Protein AF-A0A378MVY9-F1 (afdb_monomer_lite)

Foldseek 3Di:
DVVCVVVVDPDPVRLVVVQPDFFFWWFFQDPDPDDQFGWIWTHDQQWIWTWTWDQDPVGIDTDTPDIDGDRDDHHDGPGTHD

Sequence (82 aa):
MQEILNLGFTSVNEFVKAIIVENAKIFCEFSDLKGNHRPIILKASIGIVVLERKFLESGTIYSVVTAYRRTNPHGIQIGTMK

Radius of gyration: 13.23 Å; chains: 1; bounding box: 34×24×33 Å

Structure (mmCIF, N/CA/C/O backbone):
data_AF-A0A378MVY9-F1
#
_entry.id   AF-A0A378MVY9-F1
#
loop_
_atom_site.group_PDB
_atom_site.id
_atom_site.type_symbol
_atom_site.label_atom_id
_atom_site.label_alt_id
_atom_site.label_comp_id
_atom_site.label_asym_id
_atom_site.label_entity_id
_atom_site.label_seq_id
_atom_site.pdbx_PDB_ins_code
_atom_site.Cartn_x
_atom_site.Cartn_y
_atom_site.Cartn_z
_atom_site.occupancy
_atom_site.B_iso_or_equiv
_atom_site.auth_s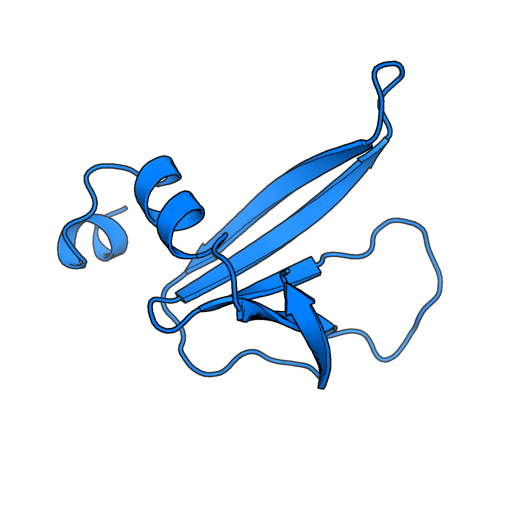eq_id
_atom_site.auth_comp_id
_atom_site.auth_asym_id
_atom_site.auth_atom_id
_atom_site.pdbx_PDB_model_num
ATOM 1 N N . MET A 1 1 ? -15.284 -8.461 0.273 1.00 58.56 1 MET A N 1
ATOM 2 C CA . MET A 1 1 ? -16.058 -7.202 0.400 1.00 58.56 1 MET A CA 1
ATOM 3 C C . MET A 1 1 ? -16.624 -7.044 1.808 1.00 58.56 1 MET A C 1
ATOM 5 O O . MET A 1 1 ? -16.322 -6.042 2.437 1.00 58.56 1 MET A O 1
ATOM 9 N N . GLN A 1 2 ? -17.322 -8.056 2.344 1.00 69.81 2 GLN A N 1
ATOM 10 C CA . GLN A 1 2 ? -17.894 -8.025 3.701 1.00 69.81 2 GLN A CA 1
ATOM 11 C C . GLN A 1 2 ? -16.881 -7.689 4.811 1.00 69.81 2 GLN A C 1
ATOM 13 O O . GLN A 1 2 ? -17.169 -6.891 5.691 1.00 69.81 2 GLN A O 1
ATOM 18 N N . GLU A 1 3 ? -15.668 -8.243 4.745 1.00 78.12 3 GLU A N 1
ATOM 19 C CA . GLU A 1 3 ? -14.618 -7.997 5.745 1.00 78.12 3 GLU A CA 1
ATOM 20 C C . GLU A 1 3 ? -14.151 -6.530 5.806 1.00 78.12 3 GLU A C 1
ATOM 22 O O . GLU A 1 3 ? -13.892 -6.007 6.886 1.00 78.12 3 GLU A O 1
ATOM 27 N N . ILE A 1 4 ? -14.083 -5.857 4.653 1.00 80.06 4 ILE A N 1
ATOM 28 C CA . ILE A 1 4 ? -13.666 -4.450 4.541 1.00 80.06 4 ILE A CA 1
ATOM 29 C C . ILE A 1 4 ? -14.759 -3.526 5.090 1.00 80.06 4 ILE A C 1
ATOM 31 O O . ILE A 1 4 ? -14.460 -2.583 5.818 1.00 80.06 4 ILE A O 1
ATOM 35 N N . LEU A 1 5 ? -16.027 -3.849 4.820 1.00 78.81 5 LEU A N 1
ATOM 36 C CA . LEU A 1 5 ? -17.169 -3.140 5.402 1.00 78.81 5 LEU A CA 1
ATOM 37 C C . LEU A 1 5 ? -17.204 -3.299 6.931 1.00 78.81 5 LEU A C 1
ATOM 39 O O . LEU A 1 5 ? -17.424 -2.328 7.648 1.00 78.81 5 LEU A O 1
ATOM 43 N N . ASN A 1 6 ? -16.889 -4.492 7.447 1.00 83.69 6 ASN A N 1
ATOM 44 C CA . ASN A 1 6 ? -16.803 -4.755 8.890 1.00 83.69 6 ASN A CA 1
ATOM 45 C C . ASN A 1 6 ? -15.656 -3.995 9.586 1.00 83.69 6 ASN A C 1
ATOM 47 O O . ASN A 1 6 ? -15.638 -3.890 10.810 1.00 83.69 6 ASN A O 1
ATOM 51 N N . LEU A 1 7 ? -14.686 -3.489 8.823 1.00 82.56 7 LEU A N 1
ATOM 52 C CA . LEU A 1 7 ? -13.616 -2.614 9.303 1.00 82.56 7 LEU A CA 1
ATOM 53 C C . LEU A 1 7 ? -14.007 -1.126 9.296 1.00 82.56 7 LEU A C 1
ATOM 55 O O . LEU A 1 7 ? -13.213 -0.301 9.737 1.00 82.56 7 LEU A O 1
ATOM 59 N N . GLY A 1 8 ? -15.201 -0.783 8.803 1.00 88.12 8 GLY A N 1
ATOM 60 C CA . GLY A 1 8 ? -15.679 0.595 8.689 1.00 88.12 8 GLY A CA 1
ATOM 61 C C . GLY A 1 8 ? -15.252 1.313 7.406 1.00 88.12 8 GLY A C 1
ATOM 62 O O . GLY A 1 8 ? -15.512 2.505 7.277 1.00 88.12 8 GLY A O 1
ATOM 63 N N . PHE A 1 9 ? -14.623 0.619 6.452 1.00 89.75 9 PHE A N 1
ATOM 64 C CA . PHE A 1 9 ? -14.287 1.202 5.152 1.00 89.75 9 PHE A CA 1
ATOM 65 C C . PHE A 1 9 ? -15.463 1.095 4.189 1.00 89.75 9 PHE A C 1
ATOM 67 O O . PHE A 1 9 ? -16.125 0.061 4.113 1.00 89.75 9 PHE A O 1
ATOM 74 N N . THR A 1 10 ? -15.671 2.132 3.386 1.00 91.38 10 THR A N 1
ATOM 75 C CA . THR A 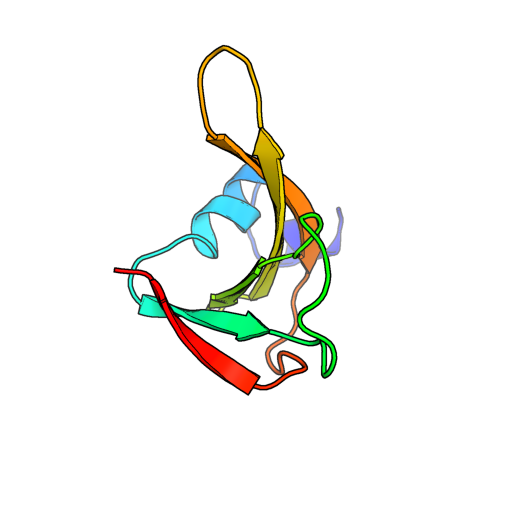1 10 ? -16.752 2.186 2.391 1.00 91.38 10 THR A CA 1
ATOM 76 C C . THR A 1 10 ? -16.362 1.535 1.063 1.00 91.38 10 THR A C 1
ATOM 78 O O . THR A 1 10 ? -17.227 1.166 0.269 1.00 91.38 10 THR A O 1
ATOM 81 N N . SER A 1 11 ? -15.058 1.356 0.809 1.00 89.94 11 SER A N 1
ATOM 82 C CA . SER A 1 11 ? -14.547 0.732 -0.414 1.00 89.94 11 SER A CA 1
ATOM 83 C C . SER A 1 11 ? -13.178 0.066 -0.239 1.00 89.94 11 SER A C 1
ATOM 85 O O . SER A 1 11 ? -12.429 0.349 0.696 1.00 89.94 11 SER A O 1
ATOM 87 N N . VAL A 1 12 ? -12.812 -0.788 -1.203 1.00 86.50 12 VAL A N 1
ATOM 88 C CA . VAL A 1 12 ? -11.470 -1.398 -1.286 1.00 86.50 12 VAL A CA 1
ATOM 89 C C . VAL A 1 12 ? -10.380 -0.333 -1.441 1.00 86.50 12 VAL A C 1
ATOM 91 O O . VAL A 1 12 ? -9.314 -0.463 -0.851 1.00 86.50 12 VAL A O 1
ATOM 94 N N . ASN A 1 13 ? -10.645 0.731 -2.206 1.00 91.31 13 ASN A N 1
ATOM 95 C CA . ASN A 1 13 ? -9.691 1.822 -2.412 1.00 91.31 13 ASN A CA 1
ATOM 96 C C . ASN A 1 13 ? -9.371 2.528 -1.085 1.00 91.31 13 ASN A C 1
ATOM 98 O O . ASN A 1 13 ? -8.209 2.758 -0.763 1.00 91.31 13 ASN A O 1
ATOM 102 N N . GLU A 1 14 ? -10.398 2.799 -0.282 1.00 92.94 14 GLU A N 1
ATOM 103 C CA . GLU A 1 14 ? -10.244 3.407 1.040 1.00 92.94 14 GLU A CA 1
ATOM 104 C C . GLU A 1 14 ? -9.405 2.529 1.982 1.00 92.94 14 GLU A C 1
ATOM 106 O O . GLU A 1 14 ? -8.477 3.015 2.626 1.00 92.94 14 GLU A O 1
ATOM 111 N N . PHE A 1 15 ? -9.658 1.217 1.978 1.00 92.56 15 PHE A N 1
ATOM 112 C CA . PHE A 1 15 ? -8.873 0.253 2.750 1.00 92.56 15 PHE A CA 1
ATOM 113 C C . PHE A 1 15 ? -7.405 0.193 2.307 1.00 92.56 15 PHE A C 1
ATOM 115 O O . PHE A 1 15 ? -6.503 0.219 3.141 1.00 92.56 15 PHE A O 1
ATOM 122 N N . VAL A 1 16 ? -7.145 0.160 0.996 1.00 93.56 16 VAL A N 1
ATOM 123 C CA . VAL A 1 16 ? -5.779 0.169 0.450 1.00 93.56 16 VAL A CA 1
ATOM 124 C C . VAL A 1 16 ? -5.043 1.451 0.842 1.00 93.56 16 VAL A C 1
ATOM 126 O O . VAL A 1 16 ? -3.906 1.376 1.303 1.00 93.56 16 VAL A O 1
ATOM 129 N N . LYS A 1 17 ? -5.685 2.621 0.727 1.00 93.62 17 LYS A N 1
ATOM 130 C CA . LYS A 1 17 ? -5.098 3.906 1.141 1.00 93.62 17 LYS A CA 1
ATOM 131 C C . LYS A 1 17 ? -4.723 3.926 2.621 1.00 93.62 17 LYS A C 1
ATOM 133 O O . LYS A 1 17 ? -3.679 4.459 2.964 1.00 93.62 17 LYS A O 1
ATOM 138 N N . ALA A 1 18 ? -5.525 3.303 3.483 1.00 93.25 18 ALA A N 1
ATOM 139 C CA . ALA A 1 18 ? -5.225 3.203 4.911 1.00 93.25 18 ALA A CA 1
ATOM 140 C C . ALA A 1 18 ? -4.023 2.292 5.236 1.00 93.25 18 ALA A C 1
ATOM 142 O O . ALA A 1 18 ? -3.494 2.349 6.346 1.00 93.25 18 ALA A O 1
ATOM 143 N N . ILE A 1 19 ? -3.584 1.452 4.291 1.00 93.94 19 ILE A N 1
ATOM 144 C CA . ILE A 1 19 ? -2.380 0.620 4.427 1.00 93.94 19 ILE A CA 1
ATOM 145 C C . ILE A 1 19 ? -1.162 1.309 3.804 1.00 93.94 19 ILE A C 1
ATOM 147 O O . ILE A 1 19 ? -0.058 1.204 4.340 1.00 93.94 19 ILE A O 1
ATOM 151 N N . ILE A 1 20 ? -1.346 2.006 2.678 1.00 93.12 20 ILE A N 1
ATOM 152 C CA . ILE A 1 20 ? -0.281 2.739 1.985 1.00 93.12 20 ILE A CA 1
ATOM 153 C C . ILE A 1 20 ? -0.079 4.094 2.675 1.00 93.12 20 ILE A C 1
ATOM 155 O O . ILE A 1 20 ? -0.491 5.139 2.180 1.00 93.12 20 ILE A O 1
ATOM 159 N N . VAL A 1 21 ? 0.540 4.051 3.850 1.00 93.06 21 VAL A N 1
ATOM 160 C CA . VAL A 1 21 ? 0.801 5.217 4.699 1.00 93.06 21 VAL A CA 1
ATOM 161 C C . VAL A 1 21 ? 2.273 5.301 5.081 1.00 93.06 21 VAL A C 1
ATOM 163 O O . VAL A 1 21 ? 3.016 4.320 4.980 1.00 93.06 21 VAL A O 1
ATOM 166 N N . GLU A 1 22 ? 2.691 6.471 5.557 1.00 92.69 22 GLU A N 1
ATOM 167 C CA . GLU A 1 22 ? 4.012 6.642 6.153 1.00 92.69 22 GLU A CA 1
ATOM 168 C C . GLU A 1 22 ? 4.237 5.596 7.255 1.00 92.69 22 GLU A C 1
ATOM 170 O O . GLU A 1 22 ? 3.324 5.227 8.000 1.00 92.69 22 GLU A O 1
ATOM 175 N N . ASN A 1 23 ? 5.462 5.091 7.351 1.00 90.94 23 ASN A N 1
ATOM 176 C CA . ASN A 1 23 ? 5.865 4.042 8.280 1.00 90.94 23 ASN A CA 1
ATOM 177 C C . ASN A 1 23 ? 5.258 2.650 8.024 1.00 90.94 23 ASN A C 1
ATOM 179 O O . ASN A 1 23 ? 5.514 1.724 8.805 1.00 90.94 23 ASN A O 1
ATOM 183 N N . ALA A 1 24 ? 4.514 2.442 6.928 1.00 92.19 24 ALA A N 1
ATOM 184 C CA . ALA A 1 24 ? 4.122 1.095 6.525 1.00 92.19 24 ALA A CA 1
ATOM 185 C C . ALA A 1 24 ? 5.376 0.247 6.274 1.00 92.19 24 ALA A C 1
ATOM 187 O O . ALA A 1 24 ? 6.310 0.637 5.573 1.00 92.19 24 ALA A O 1
ATOM 188 N N . LYS A 1 25 ? 5.413 -0.935 6.876 1.00 92.44 25 LYS A N 1
ATOM 189 C CA . LYS A 1 25 ? 6.560 -1.836 6.804 1.00 92.44 25 LYS A CA 1
ATOM 190 C C . LYS A 1 25 ? 6.573 -2.546 5.456 1.00 92.44 25 LYS A C 1
ATOM 192 O O . LYS A 1 25 ? 5.531 -3.022 5.013 1.00 92.44 25 LYS A O 1
ATOM 197 N N . ILE A 1 26 ? 7.745 -2.656 4.844 1.00 90.50 26 ILE A N 1
ATOM 198 C CA . ILE A 1 26 ? 7.931 -3.299 3.542 1.00 90.50 26 ILE A CA 1
ATOM 199 C C . ILE A 1 26 ? 8.501 -4.699 3.761 1.00 90.50 26 ILE A C 1
ATOM 201 O O . ILE A 1 26 ? 9.565 -4.841 4.365 1.00 90.50 26 ILE A O 1
ATOM 205 N N . PHE A 1 27 ? 7.811 -5.719 3.261 1.00 87.94 27 PHE A N 1
ATOM 206 C CA . PHE A 1 27 ? 8.197 -7.124 3.355 1.00 87.94 27 PHE A CA 1
ATOM 207 C C . PHE A 1 27 ? 8.504 -7.718 1.976 1.00 87.94 27 PHE A C 1
ATOM 209 O O . PHE A 1 27 ? 7.936 -7.303 0.962 1.00 87.94 27 PHE A O 1
ATOM 216 N 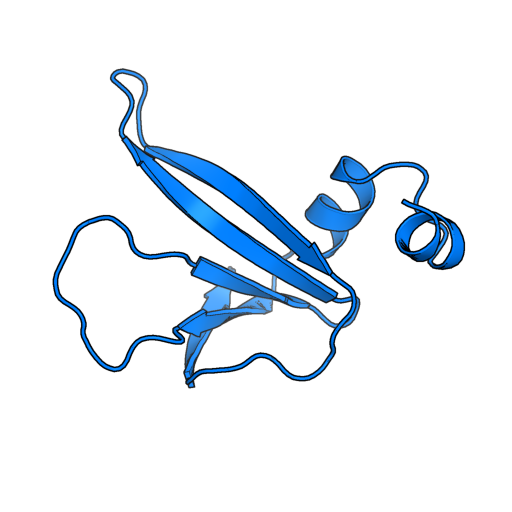N . CYS A 1 28 ? 9.403 -8.705 1.958 1.00 77.06 28 CYS A N 1
ATOM 217 C CA . CYS A 1 28 ? 9.724 -9.524 0.791 1.00 77.06 28 CYS A CA 1
ATOM 218 C C . CYS A 1 28 ? 9.615 -11.011 1.159 1.00 77.06 28 CYS A C 1
ATOM 220 O O . CYS A 1 28 ? 10.299 -11.471 2.076 1.00 77.06 28 CYS A O 1
ATOM 222 N N . GLU A 1 29 ? 8.757 -11.752 0.453 1.00 66.06 29 GLU A N 1
ATOM 223 C CA . GLU A 1 29 ? 8.477 -13.178 0.706 1.00 66.06 29 GLU A CA 1
ATOM 224 C C . GLU A 1 29 ? 9.375 -14.151 -0.076 1.00 66.06 29 GLU A C 1
ATOM 226 O O . GLU A 1 29 ? 9.339 -15.351 0.183 1.00 66.06 29 GLU A O 1
ATOM 231 N N . PHE A 1 30 ? 10.211 -13.671 -1.000 1.00 63.78 30 PHE A N 1
ATOM 232 C CA . PHE A 1 30 ? 10.958 -14.552 -1.900 1.00 63.78 30 PHE A CA 1
ATOM 233 C C . PHE A 1 30 ? 12.425 -14.680 -1.488 1.00 63.78 30 PHE A C 1
ATOM 235 O O . PHE A 1 30 ? 13.155 -13.693 -1.396 1.00 63.78 30 PHE A O 1
ATOM 242 N N . SER A 1 31 ? 12.852 -15.926 -1.274 1.00 55.09 31 SER A N 1
ATOM 243 C CA . SER A 1 31 ? 14.248 -16.340 -1.097 1.00 55.09 31 SER A CA 1
ATOM 244 C C . SER A 1 31 ? 15.066 -16.282 -2.395 1.00 55.09 31 SER A C 1
ATOM 246 O O . SER A 1 31 ? 16.289 -16.389 -2.336 1.00 55.09 31 SER A O 1
ATOM 248 N N . ASP A 1 32 ? 14.420 -16.077 -3.550 1.00 50.66 32 ASP A N 1
ATOM 249 C CA . ASP A 1 32 ? 15.081 -15.884 -4.841 1.00 50.66 32 ASP A CA 1
ATOM 250 C C . ASP A 1 32 ? 14.790 -14.484 -5.406 1.00 50.66 32 ASP A C 1
ATOM 252 O O . ASP A 1 32 ? 13.647 -14.052 -5.553 1.00 50.66 32 ASP A O 1
ATOM 256 N N . LEU A 1 33 ? 15.867 -13.757 -5.697 1.00 53.94 33 LEU A N 1
ATOM 257 C CA . LEU A 1 33 ? 15.875 -12.362 -6.141 1.00 53.94 33 LEU A CA 1
ATOM 258 C C . LEU A 1 33 ? 15.838 -12.245 -7.679 1.00 53.94 33 LEU A C 1
ATOM 260 O O . LEU A 1 33 ? 15.999 -11.151 -8.223 1.00 53.94 33 LEU A O 1
ATOM 264 N N . LYS A 1 34 ? 15.685 -13.338 -8.427 1.00 52.84 34 LYS A N 1
ATOM 265 C CA . LYS A 1 34 ? 15.762 -13.294 -9.894 1.00 52.84 34 LYS A CA 1
ATOM 266 C C . LYS A 1 34 ? 14.420 -12.904 -10.531 1.00 52.84 34 LYS A C 1
ATOM 268 O O . LYS A 1 34 ? 13.423 -13.594 -10.370 1.00 52.84 34 LYS A O 1
ATOM 273 N N . GLY A 1 35 ? 14.416 -11.806 -11.297 1.00 57.03 35 GLY A N 1
ATOM 274 C CA . GLY A 1 35 ? 13.293 -11.371 -12.146 1.00 57.03 35 GLY A CA 1
ATOM 275 C C . GLY A 1 35 ? 12.722 -9.978 -11.833 1.00 57.03 35 GLY A C 1
ATOM 276 O O . GLY A 1 35 ? 12.948 -9.416 -10.760 1.00 57.03 35 GLY A O 1
ATOM 277 N N . ASN A 1 36 ? 11.965 -9.430 -12.796 1.00 57.41 36 ASN A N 1
ATOM 278 C CA . ASN A 1 36 ? 11.321 -8.104 -12.735 1.00 57.41 36 ASN A CA 1
ATOM 279 C C . ASN A 1 36 ? 9.907 -8.113 -12.110 1.00 57.41 36 ASN A C 1
ATOM 281 O O . ASN A 1 36 ? 9.333 -7.048 -11.901 1.00 57.41 36 ASN A O 1
ATOM 285 N N . HIS A 1 37 ? 9.357 -9.283 -11.775 1.00 60.53 37 HIS A N 1
ATOM 286 C CA . HIS A 1 37 ? 8.004 -9.453 -11.222 1.00 60.53 37 HIS A CA 1
ATOM 287 C C . HIS A 1 37 ? 8.024 -9.557 -9.694 1.00 60.53 37 HIS A C 1
ATOM 289 O O . HIS A 1 37 ? 7.575 -10.545 -9.120 1.00 60.53 37 HIS A O 1
ATOM 295 N N . ARG A 1 38 ? 8.620 -8.574 -9.016 1.00 70.06 38 ARG A N 1
ATOM 296 C CA . ARG A 1 38 ? 8.719 -8.594 -7.551 1.00 70.06 38 ARG A CA 1
ATOM 297 C C . ARG A 1 38 ? 7.482 -7.948 -6.933 1.00 70.06 38 ARG A C 1
ATOM 299 O O . ARG A 1 38 ? 7.337 -6.729 -7.069 1.00 70.06 38 ARG A O 1
ATOM 306 N N . PRO A 1 39 ? 6.608 -8.702 -6.246 1.00 76.25 39 PRO A N 1
ATOM 307 C CA . PRO A 1 39 ? 5.555 -8.077 -5.477 1.00 76.25 39 PRO A CA 1
ATOM 308 C C . PRO A 1 39 ? 6.149 -7.431 -4.216 1.00 76.25 39 PRO A C 1
ATOM 310 O O . PRO A 1 39 ? 6.998 -8.006 -3.535 1.00 76.25 39 PRO A O 1
ATOM 313 N N . ILE A 1 40 ? 5.705 -6.218 -3.915 1.00 85.56 40 ILE A N 1
ATOM 314 C CA . ILE A 1 40 ? 6.017 -5.490 -2.690 1.00 85.56 40 ILE A CA 1
ATOM 315 C C . ILE A 1 40 ? 4.872 -5.715 -1.717 1.00 85.56 40 ILE A C 1
ATOM 317 O O . ILE A 1 40 ? 3.712 -5.473 -2.049 1.00 85.56 40 ILE A O 1
ATOM 321 N N . ILE A 1 41 ? 5.198 -6.144 -0.505 1.00 88.62 41 ILE A N 1
ATOM 322 C CA . ILE A 1 41 ? 4.212 -6.336 0.551 1.00 88.62 41 ILE A CA 1
ATOM 323 C C . ILE A 1 41 ? 4.323 -5.153 1.502 1.00 88.62 41 ILE A C 1
ATOM 325 O O . ILE A 1 41 ? 5.340 -4.986 2.172 1.00 88.62 41 ILE A O 1
ATOM 329 N N . LEU A 1 42 ? 3.284 -4.325 1.562 1.00 91.31 42 LEU A N 1
ATOM 330 C CA . LEU A 1 42 ? 3.189 -3.236 2.528 1.00 91.31 42 LEU A CA 1
ATOM 331 C C . LEU A 1 42 ? 2.288 -3.658 3.679 1.00 91.31 42 LEU A C 1
ATOM 333 O O . LEU A 1 42 ? 1.184 -4.160 3.470 1.00 91.31 42 LEU A O 1
ATOM 337 N N . LYS A 1 43 ? 2.760 -3.428 4.902 1.00 91.69 43 LYS A N 1
ATOM 338 C CA . LYS A 1 43 ? 2.065 -3.796 6.129 1.00 91.69 43 LYS A CA 1
ATOM 339 C C . LYS A 1 43 ? 1.895 -2.591 7.039 1.00 91.69 43 LYS A C 1
ATOM 341 O O . LYS A 1 43 ? 2.873 -2.019 7.523 1.00 91.69 43 LYS A O 1
ATOM 346 N N . ALA A 1 44 ? 0.643 -2.295 7.359 1.00 90.75 44 ALA A N 1
ATOM 347 C CA . ALA A 1 44 ? 0.246 -1.345 8.390 1.00 90.75 44 ALA A CA 1
ATOM 348 C C . ALA A 1 44 ? -0.386 -2.088 9.580 1.00 90.75 44 ALA A C 1
ATOM 350 O O . ALA A 1 44 ? -0.451 -3.320 9.610 1.00 90.75 44 ALA A O 1
ATOM 351 N N . SER A 1 45 ? -0.838 -1.357 10.597 1.00 88.50 45 SER A N 1
ATOM 352 C CA . SER A 1 45 ? -1.591 -1.942 11.717 1.00 88.50 45 SER A CA 1
ATOM 353 C C . SER A 1 45 ? -2.927 -2.546 11.267 1.00 88.50 45 SER A C 1
ATOM 355 O O . SER A 1 45 ? -3.354 -3.558 11.819 1.00 88.50 45 SER A O 1
ATOM 357 N N . ILE A 1 46 ? -3.556 -1.950 10.250 1.00 90.00 46 ILE A N 1
ATOM 358 C CA . ILE A 1 46 ? -4.903 -2.304 9.789 1.00 90.00 46 ILE A CA 1
ATOM 359 C C . ILE A 1 46 ? -4.935 -3.482 8.802 1.00 90.00 46 ILE A C 1
ATOM 361 O O . ILE A 1 46 ? -5.967 -4.137 8.660 1.00 90.00 46 ILE A O 1
ATOM 365 N N . GLY A 1 47 ? -3.815 -3.791 8.142 1.00 91.06 47 GLY A N 1
ATOM 366 C CA . GLY A 1 47 ? -3.755 -4.876 7.168 1.00 91.06 47 GLY A CA 1
ATOM 367 C C . GLY A 1 47 ? -2.506 -4.874 6.295 1.00 91.06 47 GLY A C 1
ATOM 368 O O . GLY A 1 47 ? -1.513 -4.197 6.583 1.00 91.06 47 GLY A O 1
ATOM 369 N N . ILE A 1 48 ? -2.583 -5.668 5.229 1.00 91.50 48 ILE A N 1
ATOM 370 C CA . ILE A 1 48 ? -1.518 -5.888 4.253 1.00 91.50 48 ILE A CA 1
ATOM 371 C C . ILE A 1 48 ? -2.050 -5.611 2.848 1.00 91.50 48 ILE A C 1
ATOM 373 O O . ILE A 1 48 ? -3.172 -6.002 2.521 1.00 91.50 48 ILE A O 1
ATOM 377 N N . VAL A 1 49 ? -1.224 -4.980 2.013 1.00 91.94 49 VAL A N 1
ATOM 378 C CA . VAL A 1 49 ? -1.447 -4.867 0.569 1.00 91.94 49 VAL A CA 1
ATOM 379 C C . VAL A 1 49 ? -0.249 -5.429 -0.189 1.00 91.94 49 VAL A C 1
ATOM 381 O O . VAL A 1 49 ? 0.904 -5.185 0.170 1.00 91.94 49 VAL A O 1
ATOM 384 N N . VAL A 1 50 ? -0.536 -6.193 -1.239 1.00 89.62 50 VAL A N 1
ATOM 385 C CA . VAL A 1 50 ? 0.456 -6.753 -2.157 1.00 89.62 50 VAL A CA 1
ATOM 386 C C . VAL A 1 50 ? 0.404 -5.959 -3.454 1.00 89.62 50 VAL A C 1
ATOM 388 O O . VAL A 1 50 ? -0.649 -5.854 -4.088 1.00 89.62 50 VAL A O 1
ATOM 391 N N . LEU A 1 51 ? 1.543 -5.395 -3.839 1.00 89.50 51 LEU A N 1
ATOM 392 C CA . LEU A 1 51 ? 1.694 -4.526 -4.996 1.00 89.50 51 LEU A CA 1
ATOM 393 C C . LEU A 1 51 ? 2.605 -5.172 -6.029 1.00 89.50 51 LEU A C 1
ATOM 395 O O . LEU A 1 51 ? 3.718 -5.553 -5.704 1.00 89.50 51 LEU A O 1
ATOM 399 N N . GLU A 1 52 ? 2.191 -5.216 -7.284 1.00 87.44 52 GLU A N 1
ATOM 400 C CA . GLU A 1 52 ? 3.062 -5.594 -8.394 1.00 87.44 52 GLU A CA 1
ATOM 401 C C . GLU A 1 52 ? 3.558 -4.340 -9.115 1.00 87.44 52 GLU A C 1
ATOM 403 O O . GLU A 1 52 ? 2.760 -3.495 -9.531 1.00 87.44 52 GLU A O 1
ATOM 408 N N . ARG A 1 53 ? 4.877 -4.221 -9.291 1.00 87.00 53 ARG A N 1
ATOM 409 C CA . ARG A 1 53 ? 5.468 -3.151 -10.098 1.00 87.00 53 ARG A CA 1
ATOM 410 C C . ARG A 1 53 ? 5.205 -3.406 -11.582 1.00 87.00 53 ARG A C 1
ATOM 412 O O . ARG A 1 53 ? 5.545 -4.469 -12.091 1.00 87.00 53 ARG A O 1
ATOM 419 N N . LYS A 1 54 ? 4.679 -2.409 -12.293 1.00 87.44 54 LYS A N 1
ATOM 420 C CA . LYS A 1 54 ? 4.504 -2.439 -13.750 1.00 87.44 54 LYS A CA 1
ATOM 421 C C . LYS A 1 54 ? 5.257 -1.284 -14.396 1.00 87.44 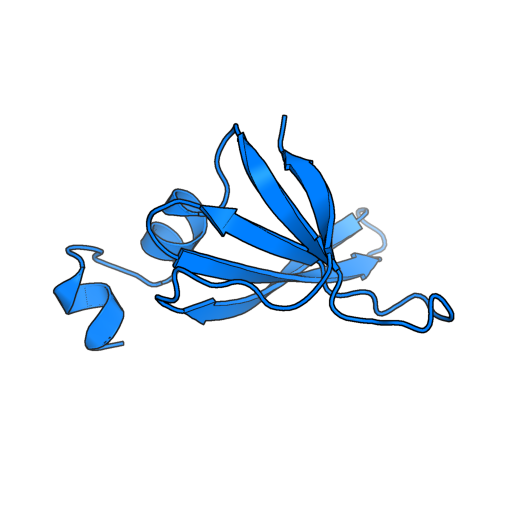54 LYS A C 1
ATOM 423 O O . LYS A 1 54 ? 5.279 -0.171 -13.867 1.00 87.44 54 LYS A O 1
ATOM 428 N N . PHE A 1 55 ? 5.869 -1.567 -15.540 1.00 88.75 55 PHE A N 1
ATOM 429 C CA . PHE A 1 55 ? 6.545 -0.579 -16.372 1.00 88.75 55 PHE A CA 1
ATOM 430 C C . PHE A 1 55 ? 5.627 -0.221 -17.535 1.00 88.75 55 PHE A C 1
ATOM 432 O O . PHE A 1 55 ? 5.238 -1.094 -18.308 1.00 88.75 55 PHE A O 1
ATOM 439 N N . LEU A 1 56 ? 5.262 1.050 -17.622 1.00 88.25 56 LEU A N 1
ATOM 440 C CA . LEU A 1 56 ? 4.508 1.636 -18.721 1.00 88.25 56 LEU A CA 1
ATOM 441 C C . LEU A 1 56 ? 5.394 2.666 -19.426 1.00 88.25 56 LEU A C 1
ATOM 443 O O . LEU A 1 56 ? 6.366 3.150 -18.845 1.00 88.25 56 LEU A O 1
ATOM 447 N N . GLU A 1 57 ? 5.031 3.058 -20.647 1.00 91.88 57 GLU A N 1
ATOM 448 C CA . GLU A 1 57 ? 5.714 4.157 -21.350 1.00 91.88 57 GLU A CA 1
ATOM 449 C C . GLU A 1 57 ? 5.666 5.468 -20.549 1.00 91.88 57 GLU A C 1
ATOM 451 O O . GLU A 1 57 ? 6.620 6.240 -20.549 1.00 91.88 57 GLU A O 1
ATOM 456 N N . SER A 1 58 ? 4.586 5.686 -19.793 1.00 91.12 58 SER A N 1
ATOM 457 C CA . SER A 1 58 ? 4.395 6.8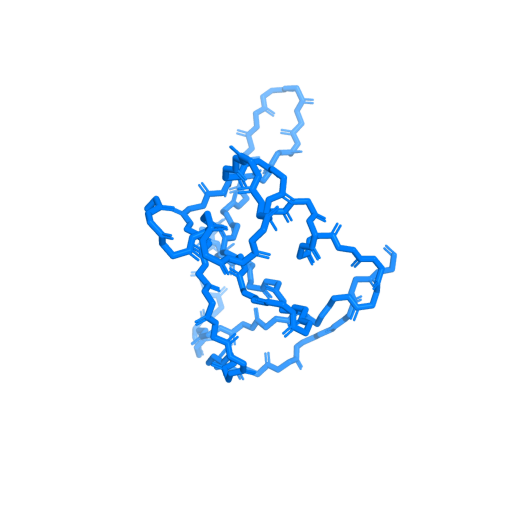46 -18.916 1.00 91.12 58 SER A CA 1
ATOM 458 C C . SER A 1 58 ? 5.139 6.763 -17.577 1.00 91.12 58 SER A C 1
ATOM 460 O O . SER A 1 58 ? 5.085 7.710 -16.792 1.00 91.12 58 SER A O 1
ATOM 462 N N . GLY A 1 59 ? 5.822 5.650 -17.289 1.00 90.88 59 GLY A N 1
ATOM 463 C CA . GLY A 1 59 ? 6.611 5.463 -16.074 1.00 90.88 59 GLY A CA 1
ATOM 464 C C . GLY A 1 59 ? 6.294 4.180 -15.306 1.00 90.88 59 GLY A C 1
ATOM 465 O O . GLY A 1 59 ? 5.724 3.217 -15.815 1.00 90.88 59 GLY A O 1
ATOM 466 N N . THR A 1 60 ? 6.720 4.142 -14.043 1.00 88.94 60 THR A N 1
ATOM 467 C CA . THR A 1 60 ? 6.469 3.002 -13.150 1.00 88.94 60 THR A CA 1
ATOM 468 C C . THR A 1 60 ? 5.159 3.203 -12.395 1.00 88.94 60 THR A C 1
ATOM 470 O O . THR A 1 60 ? 4.994 4.220 -11.725 1.00 88.94 60 THR A O 1
ATOM 473 N N . ILE A 1 61 ? 4.283 2.197 -12.414 1.00 91.00 61 ILE A N 1
ATOM 474 C CA . ILE A 1 61 ? 3.113 2.125 -11.530 1.00 91.00 61 ILE A CA 1
ATOM 475 C C . ILE A 1 61 ? 3.186 0.890 -10.631 1.00 91.00 61 ILE A C 1
ATOM 477 O O . ILE A 1 61 ? 3.910 -0.065 -10.917 1.00 91.00 61 ILE A O 1
ATOM 481 N N . TYR A 1 62 ? 2.389 0.891 -9.566 1.00 88.44 62 TYR A N 1
ATOM 482 C CA . TYR A 1 62 ? 2.173 -0.276 -8.719 1.00 88.44 62 TYR A CA 1
ATOM 483 C C . TYR A 1 62 ? 0.704 -0.682 -8.778 1.00 88.44 62 TYR A C 1
ATOM 485 O O . TYR A 1 62 ? -0.185 0.100 -8.448 1.00 88.44 62 TYR A O 1
ATOM 493 N N . SER A 1 63 ? 0.450 -1.908 -9.223 1.00 89.94 63 SER A N 1
ATOM 494 C CA . SER A 1 63 ? -0.884 -2.497 -9.291 1.00 89.94 63 SER A CA 1
ATOM 495 C C . SER A 1 63 ? -1.178 -3.225 -7.989 1.00 89.94 63 SER A C 1
ATOM 497 O O . SER A 1 63 ? -0.392 -4.073 -7.575 1.00 89.94 63 SER A O 1
ATOM 499 N N . VAL A 1 64 ? -2.322 -2.950 -7.367 1.00 91.81 64 VAL A N 1
ATOM 500 C CA . VAL A 1 64 ? -2.797 -3.758 -6.238 1.00 91.81 64 VAL A CA 1
ATOM 501 C C . VAL A 1 64 ? -3.161 -5.145 -6.758 1.00 91.81 64 VAL A C 1
ATOM 503 O O . VAL A 1 64 ? -4.029 -5.271 -7.619 1.00 91.81 64 VAL A O 1
ATOM 506 N N . VAL A 1 65 ? -2.486 -6.174 -6.250 1.00 89.06 65 VAL A N 1
ATOM 507 C CA . VAL A 1 65 ? -2.797 -7.582 -6.539 1.00 89.06 65 VAL A CA 1
ATOM 508 C C . VAL A 1 65 ? -3.855 -8.082 -5.562 1.00 89.06 65 VAL A C 1
ATOM 510 O O . VAL A 1 65 ? -4.851 -8.675 -5.961 1.00 89.06 65 VAL A O 1
ATOM 513 N N . THR A 1 66 ? -3.652 -7.821 -4.269 1.00 88.69 66 THR A N 1
ATOM 514 C CA . THR A 1 66 ? -4.601 -8.166 -3.206 1.00 88.69 66 THR A CA 1
ATOM 515 C C . THR A 1 66 ? -4.399 -7.277 -1.980 1.00 88.69 66 THR A C 1
ATOM 517 O O . THR A 1 66 ? -3.313 -6.731 -1.772 1.00 88.69 66 THR A O 1
ATOM 520 N N . ALA A 1 67 ? -5.442 -7.139 -1.165 1.00 90.19 67 ALA A N 1
ATOM 521 C CA . ALA A 1 67 ? -5.403 -6.476 0.132 1.00 90.19 67 ALA A CA 1
ATOM 522 C C . ALA A 1 67 ? -6.272 -7.255 1.123 1.00 90.19 67 ALA A C 1
ATOM 524 O O . ALA A 1 67 ? -7.394 -7.640 0.792 1.00 90.19 67 ALA A O 1
ATOM 525 N N . TYR A 1 68 ? -5.765 -7.491 2.330 1.00 88.62 68 TYR A N 1
ATOM 526 C CA . TYR A 1 68 ? -6.456 -8.309 3.327 1.00 88.62 68 TYR A CA 1
ATOM 527 C C . TYR A 1 68 ? -6.079 -7.922 4.760 1.00 88.62 68 TYR A C 1
ATOM 529 O O . TYR A 1 68 ? -5.015 -7.353 5.031 1.00 88.62 68 TYR A O 1
ATOM 537 N N . ARG A 1 69 ? -6.961 -8.252 5.708 1.00 86.69 69 ARG A N 1
ATOM 538 C CA . ARG A 1 69 ? -6.729 -8.033 7.135 1.00 86.69 69 ARG A CA 1
ATOM 539 C C . ARG A 1 69 ? -5.881 -9.178 7.687 1.00 86.69 69 ARG A C 1
ATOM 541 O O . ARG A 1 69 ? -6.367 -10.264 7.978 1.00 86.69 69 ARG A O 1
ATOM 548 N N . ARG A 1 70 ? -4.583 -8.943 7.855 1.00 79.69 70 ARG A N 1
ATOM 549 C CA . ARG A 1 70 ? -3.690 -9.848 8.590 1.00 79.69 70 ARG A CA 1
ATOM 550 C C . ARG A 1 70 ? -2.603 -9.031 9.262 1.00 79.69 70 ARG A C 1
ATOM 552 O O . ARG A 1 70 ? -2.060 -8.106 8.669 1.00 79.69 70 ARG A O 1
ATOM 559 N N . THR A 1 71 ? -2.287 -9.366 10.505 1.00 68.12 71 THR A N 1
ATOM 560 C CA . THR A 1 71 ? -1.282 -8.643 11.297 1.00 68.12 71 THR A CA 1
ATOM 561 C C . THR A 1 71 ? 0.114 -9.241 11.171 1.00 68.12 71 THR A C 1
ATOM 563 O O . THR A 1 71 ? 1.087 -8.530 11.436 1.00 68.12 71 THR A O 1
ATOM 566 N N . ASN A 1 72 ? 0.209 -10.503 10.735 1.00 74.75 72 ASN A N 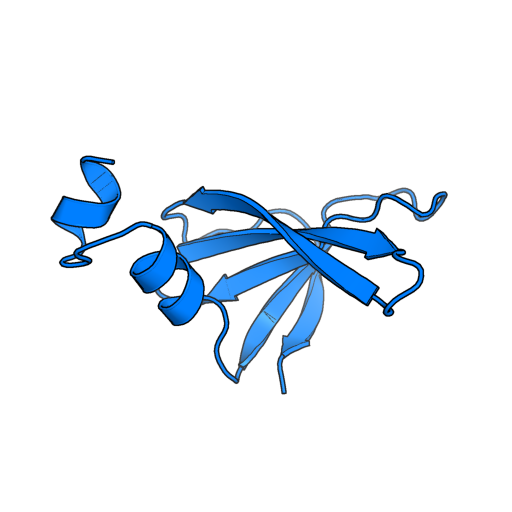1
ATOM 567 C CA . ASN A 1 72 ? 1.466 -11.207 10.517 1.00 74.75 72 ASN A CA 1
ATOM 568 C C . ASN A 1 72 ? 1.788 -11.268 9.010 1.00 74.75 72 ASN A C 1
ATOM 570 O O . ASN A 1 72 ? 1.162 -12.060 8.297 1.00 74.75 72 ASN A O 1
ATOM 574 N N . PRO A 1 73 ? 2.689 -10.405 8.511 1.00 67.69 73 PRO A N 1
ATOM 575 C CA . PRO A 1 73 ? 3.204 -10.506 7.149 1.00 67.69 73 PRO A CA 1
ATOM 576 C C . PRO A 1 73 ? 4.101 -11.738 7.037 1.00 67.69 73 PRO A C 1
ATOM 578 O O . PRO A 1 73 ? 4.772 -12.086 8.011 1.00 67.69 73 PRO A O 1
ATOM 581 N N . HIS A 1 74 ? 4.122 -12.400 5.877 1.00 70.81 74 HIS A N 1
ATOM 582 C CA . HIS A 1 74 ? 5.180 -13.375 5.631 1.00 70.81 74 HIS A CA 1
ATOM 583 C C . HIS A 1 74 ? 6.407 -12.668 5.050 1.00 70.81 74 HIS A C 1
ATOM 585 O O . HIS A 1 74 ? 6.336 -11.540 4.555 1.00 70.81 74 HIS A O 1
ATOM 591 N N . GLY A 1 75 ? 7.555 -13.332 5.149 1.00 76.44 75 GLY A N 1
ATOM 592 C CA . GLY A 1 75 ? 8.819 -12.813 4.641 1.00 76.44 75 GLY A CA 1
ATOM 593 C C . GLY A 1 75 ? 9.578 -11.911 5.614 1.00 76.44 75 GLY A C 1
ATOM 594 O O . GLY A 1 75 ? 9.225 -11.751 6.784 1.00 76.44 75 GLY A O 1
ATOM 595 N N . ILE A 1 76 ? 10.672 -11.341 5.114 1.00 82.19 76 ILE A N 1
ATOM 596 C CA . ILE A 1 76 ? 11.592 -10.501 5.889 1.00 82.19 76 ILE A CA 1
ATOM 597 C C . ILE A 1 76 ? 11.211 -9.036 5.684 1.00 82.19 76 ILE A C 1
ATOM 599 O O . ILE A 1 76 ? 10.951 -8.613 4.555 1.00 82.19 76 ILE A O 1
ATOM 603 N N . GLN A 1 77 ? 11.195 -8.252 6.766 1.00 88.94 77 GLN A N 1
ATOM 604 C CA . GLN A 1 77 ? 11.061 -6.802 6.657 1.00 88.94 77 GLN A CA 1
ATOM 605 C C . GLN A 1 77 ? 12.342 -6.239 6.027 1.00 88.94 77 GLN A C 1
ATOM 607 O O . GLN A 1 77 ? 13.413 -6.315 6.622 1.00 88.94 77 GLN A O 1
ATOM 612 N N . ILE A 1 78 ? 12.226 -5.666 4.833 1.00 88.69 78 ILE A N 1
ATOM 613 C CA . ILE A 1 78 ? 13.352 -5.106 4.068 1.00 88.69 78 ILE A CA 1
ATOM 614 C C . ILE A 1 78 ? 13.424 -3.581 4.151 1.00 88.69 78 ILE A C 1
ATOM 616 O O . ILE A 1 78 ? 14.384 -2.974 3.687 1.00 88.69 78 ILE A O 1
ATOM 620 N N . GLY A 1 79 ? 12.404 -2.948 4.726 1.00 89.88 79 GLY A N 1
ATOM 621 C CA . GLY A 1 79 ? 12.372 -1.506 4.862 1.00 89.88 79 GLY A CA 1
ATOM 622 C C . GLY A 1 79 ? 11.075 -0.992 5.454 1.00 89.88 79 GLY A C 1
ATOM 623 O O . GLY A 1 79 ? 10.242 -1.745 5.969 1.00 89.88 79 GLY A O 1
ATOM 624 N N . THR A 1 80 ? 10.927 0.319 5.350 1.00 93.00 80 THR A N 1
ATOM 625 C CA . THR A 1 80 ? 9.784 1.077 5.839 1.00 93.00 80 THR A CA 1
ATOM 626 C C . THR A 1 80 ? 9.498 2.182 4.833 1.00 93.00 80 THR A C 1
ATOM 628 O O . THR A 1 80 ? 10.431 2.810 4.328 1.00 93.00 80 THR A O 1
ATOM 631 N N . MET A 1 81 ? 8.223 2.392 4.525 1.00 88.81 81 MET A N 1
ATOM 632 C CA . MET A 1 81 ? 7.778 3.457 3.641 1.00 88.81 81 MET A CA 1
ATOM 633 C C . MET A 1 81 ? 7.990 4.810 4.319 1.00 88.81 81 MET A C 1
ATOM 635 O O . MET A 1 81 ? 7.606 4.985 5.476 1.00 88.81 81 MET A O 1
ATOM 639 N N . LYS A 1 82 ? 8.642 5.720 3.599 1.00 83.00 82 LYS A N 1
ATOM 640 C CA . LYS A 1 82 ? 8.842 7.116 3.985 1.00 83.00 82 LYS A CA 1
ATOM 641 C C . LYS A 1 82 ? 7.921 8.001 3.164 1.00 83.00 82 LYS A C 1
ATOM 643 O O . LYS A 1 82 ? 7.634 7.596 2.014 1.00 83.00 82 LYS A O 1
#

Organism: Mannheimia haemolytica (NCBI:txid75985)

Secondary structure (DSSP, 8-state):
-HHHHTTT-SSHHHHHHHHSSTTPEEEE--S---SS--EEEEE-SS-EEEEEEEEETTEEEEEEEEEE--S---SEEEEE--

pLDDT: mean 83.42, std 11.58, range [50.66, 93.94]